Protein AF-A0A9P4VLH3-F1 (afdb_monomer)

Structure (mmCIF, N/CA/C/O backbone):
data_AF-A0A9P4VLH3-F1
#
_entry.id   AF-A0A9P4VLH3-F1
#
loop_
_atom_site.group_PDB
_atom_site.id
_atom_site.type_symbol
_atom_site.label_atom_id
_atom_site.label_alt_id
_atom_site.label_comp_id
_atom_site.label_asym_id
_atom_site.label_entity_id
_atom_site.label_seq_id
_atom_site.pdbx_PDB_ins_code
_atom_site.Cartn_x
_atom_site.Cartn_y
_atom_site.Cartn_z
_atom_site.occupancy
_atom_site.B_iso_or_equiv
_atom_site.auth_seq_id
_atom_site.auth_comp_id
_atom_site.auth_asym_id
_atom_site.auth_atom_id
_atom_site.pdbx_PDB_model_num
ATOM 1 N N . GLN A 1 1 ? -17.347 -3.963 30.823 1.00 60.84 1 GLN A N 1
ATOM 2 C CA . GLN A 1 1 ? -16.285 -4.146 31.844 1.00 60.84 1 GLN A CA 1
ATOM 3 C C . GLN A 1 1 ? -16.573 -5.290 32.841 1.00 60.84 1 GLN A C 1
ATOM 5 O O . GLN A 1 1 ? -15.973 -5.333 33.906 1.00 60.84 1 GLN A O 1
ATOM 10 N N . GLN A 1 2 ? -17.440 -6.257 32.513 1.00 58.47 2 GLN A N 1
ATOM 11 C CA . GLN A 1 2 ? -18.020 -7.198 33.490 1.00 58.47 2 GLN A CA 1
ATOM 12 C C . GLN A 1 2 ? -17.043 -8.240 34.087 1.00 58.47 2 GLN A C 1
ATOM 14 O O . GLN A 1 2 ? -17.327 -8.802 35.134 1.00 58.47 2 GLN A O 1
ATOM 19 N N . HIS A 1 3 ? -15.866 -8.450 33.483 1.00 74.75 3 HIS A N 1
ATOM 20 C CA . HIS A 1 3 ? -14.886 -9.473 33.900 1.00 74.75 3 HIS A CA 1
ATOM 21 C C . HIS A 1 3 ? -13.540 -8.879 34.336 1.00 74.75 3 HIS A C 1
ATOM 23 O O . HIS A 1 3 ? -12.523 -9.568 34.347 1.00 74.75 3 HIS A O 1
ATOM 29 N N . LYS A 1 4 ? -13.508 -7.581 34.664 1.00 72.44 4 LYS A N 1
ATOM 30 C CA . LYS A 1 4 ? -12.262 -6.864 34.968 1.00 72.44 4 LYS A CA 1
ATOM 31 C C . LYS A 1 4 ? -11.485 -7.513 36.122 1.00 72.44 4 LYS A C 1
ATOM 33 O O . LYS A 1 4 ? -10.286 -7.709 35.989 1.00 72.44 4 LYS A O 1
ATOM 38 N N . HIS A 1 5 ? -12.179 -7.926 37.183 1.00 81.19 5 HIS A N 1
ATOM 39 C CA . HIS A 1 5 ? -11.576 -8.554 38.365 1.00 81.19 5 HIS A CA 1
ATOM 40 C C . HIS A 1 5 ? -10.855 -9.885 38.077 1.00 81.19 5 HIS A C 1
ATOM 42 O O . HIS A 1 5 ? -9.963 -10.248 38.827 1.00 81.19 5 HIS A O 1
ATOM 48 N N . ILE A 1 6 ? -11.206 -10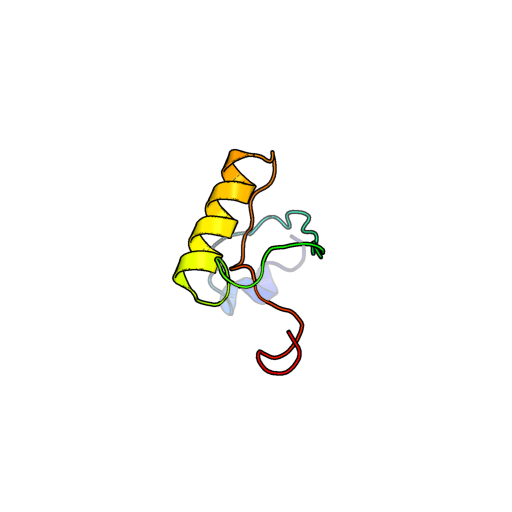.590 36.993 1.00 80.94 6 ILE A N 1
ATOM 49 C CA . ILE A 1 6 ? -10.586 -11.874 36.625 1.00 80.94 6 ILE A CA 1
ATOM 50 C C . ILE A 1 6 ? -9.215 -11.650 35.989 1.00 80.94 6 ILE A C 1
ATOM 52 O O . ILE A 1 6 ? -8.278 -12.383 36.266 1.00 80.94 6 ILE A O 1
ATOM 56 N N . TRP A 1 7 ? -9.085 -10.641 35.126 1.00 76.31 7 TRP A N 1
ATOM 57 C CA . TRP A 1 7 ? -7.872 -10.437 34.325 1.00 76.31 7 TRP A CA 1
ATOM 58 C C . TRP A 1 7 ? -6.891 -9.437 34.945 1.00 76.31 7 TRP A C 1
ATOM 60 O O . TRP A 1 7 ? -5.733 -9.390 34.544 1.00 76.31 7 TRP A O 1
ATOM 70 N N . GLN A 1 8 ? -7.337 -8.636 35.914 1.00 77.81 8 GLN A N 1
ATOM 71 C CA . GLN A 1 8 ? -6.569 -7.514 36.460 1.00 77.81 8 GLN A CA 1
ATOM 72 C C . GLN A 1 8 ? -5.336 -7.937 37.280 1.00 77.81 8 GLN A C 1
ATOM 74 O O . GLN A 1 8 ? -4.381 -7.170 37.351 1.00 77.81 8 GLN A O 1
ATOM 79 N N . GLU A 1 9 ? -5.327 -9.141 37.859 1.00 81.50 9 GLU A N 1
ATOM 80 C CA . GLU A 1 9 ? -4.162 -9.679 38.585 1.00 81.50 9 GLU A CA 1
ATOM 81 C C . GLU A 1 9 ? -3.122 -10.319 37.654 1.00 81.50 9 GLU A C 1
ATOM 83 O O . GLU A 1 9 ? -1.936 -10.348 37.972 1.00 81.50 9 GLU A O 1
ATOM 88 N N . PHE A 1 10 ? -3.550 -10.793 36.480 1.00 80.75 10 PHE A N 1
ATOM 89 C CA . PHE A 1 10 ? -2.678 -11.460 35.507 1.00 80.75 10 PHE A CA 1
ATOM 90 C C . PHE A 1 10 ? -2.105 -10.500 34.463 1.00 80.75 10 PHE A C 1
ATOM 92 O O . PHE A 1 10 ? -1.068 -10.779 33.864 1.00 80.75 10 PHE A O 1
ATOM 99 N N . PHE A 1 11 ? -2.770 -9.365 34.236 1.00 75.12 11 PHE A N 1
ATOM 100 C CA . PHE A 1 11 ? -2.399 -8.406 33.207 1.00 75.12 11 PHE A CA 1
ATOM 101 C C . PHE A 1 11 ? -2.413 -6.987 33.768 1.00 75.12 11 PHE A C 1
ATOM 103 O O . PHE A 1 11 ? -3.459 -6.454 34.144 1.00 75.12 11 PHE A O 1
ATOM 110 N N . GLN A 1 12 ? -1.253 -6.328 33.748 1.00 76.81 12 GLN A N 1
ATOM 111 C CA . GLN A 1 12 ? -1.199 -4.881 33.918 1.00 76.81 12 GLN A CA 1
ATOM 112 C C . GLN A 1 12 ? -1.881 -4.233 32.714 1.00 76.81 12 GLN A C 1
ATOM 114 O O . GLN A 1 12 ? -1.372 -4.274 31.592 1.00 76.81 12 GLN A O 1
ATOM 119 N N . PHE A 1 13 ? -3.054 -3.645 32.944 1.00 68.50 13 PHE A N 1
ATOM 120 C CA . PHE A 1 13 ? -3.735 -2.850 31.932 1.00 68.50 13 PHE A CA 1
ATOM 121 C C . PHE A 1 13 ? -2.818 -1.699 31.498 1.00 68.50 13 PHE A C 1
ATOM 123 O O . PHE A 1 13 ? -2.554 -0.793 32.286 1.00 68.50 13 PHE A O 1
ATOM 130 N N . GLN A 1 14 ? -2.317 -1.752 30.262 1.00 72.00 14 GLN A N 1
ATOM 131 C CA . GLN A 1 14 ? -1.427 -0.716 29.728 1.00 72.00 14 GLN A CA 1
ATOM 132 C C . GLN A 1 14 ? -2.203 0.370 28.980 1.00 72.00 14 GLN A C 1
ATOM 134 O O . GLN A 1 14 ? -1.999 1.553 29.233 1.00 72.00 14 GLN A O 1
ATOM 139 N N . ARG A 1 15 ? -3.111 -0.024 28.080 1.00 69.06 15 ARG A N 1
ATOM 140 C CA . ARG A 1 15 ? -4.097 0.857 27.439 1.00 69.06 15 ARG A CA 1
ATOM 141 C C . ARG A 1 15 ? -5.207 0.037 26.796 1.00 69.06 15 ARG A C 1
ATOM 143 O O . ARG A 1 15 ? -4.974 -1.094 26.367 1.00 69.06 15 ARG A O 1
ATOM 150 N N . ASP A 1 16 ? -6.373 0.636 26.631 1.00 70.56 16 ASP A N 1
ATOM 151 C CA . ASP A 1 16 ? -7.382 0.192 25.685 1.00 70.56 16 ASP A CA 1
ATOM 152 C C . ASP A 1 16 ? -7.028 0.728 24.293 1.00 70.56 16 ASP A C 1
ATOM 154 O O . ASP A 1 16 ? -6.866 1.927 24.075 1.00 70.56 16 ASP A O 1
ATOM 158 N N . GLN A 1 17 ? -6.848 -0.171 23.326 1.00 70.00 17 GLN A N 1
ATOM 159 C CA . GLN A 1 17 ? -6.670 0.227 21.936 1.00 70.00 17 GLN A CA 1
ATOM 160 C C . GLN A 1 17 ? -8.019 0.124 21.241 1.00 70.00 17 GLN A C 1
ATOM 162 O O . GLN A 1 17 ? -8.556 -0.970 21.063 1.00 70.00 17 GLN A O 1
ATOM 167 N N . LYS A 1 18 ? -8.575 1.277 20.869 1.00 76.12 18 LYS A N 1
ATOM 168 C CA . LYS A 1 18 ? -9.809 1.336 20.094 1.00 76.12 18 LYS A CA 1
ATOM 169 C 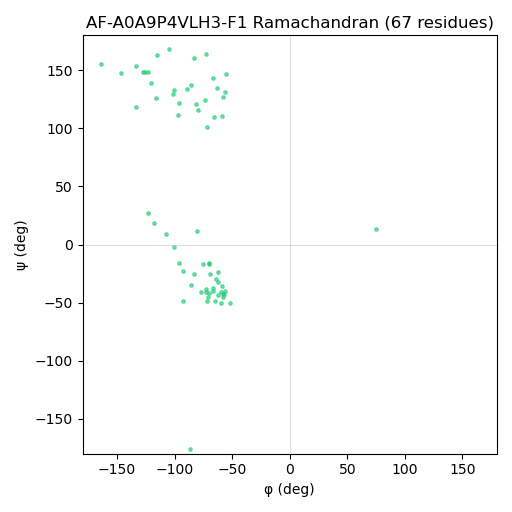C . LYS A 1 18 ? -9.632 0.536 18.802 1.00 76.12 18 LYS A C 1
ATOM 171 O O . LYS A 1 18 ? -8.629 0.687 18.101 1.00 76.12 18 LYS A O 1
ATOM 176 N N . ILE A 1 19 ? -10.599 -0.333 18.515 1.00 78.94 19 ILE A N 1
ATOM 177 C CA . ILE A 1 19 ? -10.647 -1.071 17.255 1.00 78.94 19 ILE A CA 1
ATOM 178 C C . ILE A 1 19 ? -11.037 -0.063 16.179 1.00 78.94 19 ILE A C 1
ATOM 180 O O . ILE A 1 19 ? -12.198 0.325 16.068 1.00 78.94 19 ILE A O 1
ATOM 184 N N . GLU A 1 20 ? -10.047 0.396 15.426 1.00 81.19 20 GLU A N 1
ATOM 185 C CA . GLU A 1 20 ? -10.272 1.217 14.243 1.00 81.19 20 GLU A CA 1
ATOM 186 C C . GLU A 1 20 ? -10.514 0.297 13.034 1.00 81.19 20 GLU A C 1
ATOM 188 O O . GLU A 1 20 ? -9.823 -0.722 12.887 1.00 81.19 20 GLU A O 1
ATOM 193 N N . PRO A 1 21 ? -11.498 0.608 12.172 1.00 83.25 21 PRO A N 1
ATOM 194 C CA . PRO A 1 21 ? -11.733 -0.166 10.965 1.00 83.25 21 PRO A CA 1
ATOM 195 C C . PRO A 1 21 ? -10.511 -0.075 10.048 1.00 83.25 21 PRO A C 1
ATOM 197 O O . PRO A 1 21 ? -9.961 1.000 9.813 1.00 83.25 21 PRO A O 1
ATOM 200 N N . TRP A 1 22 ? -10.093 -1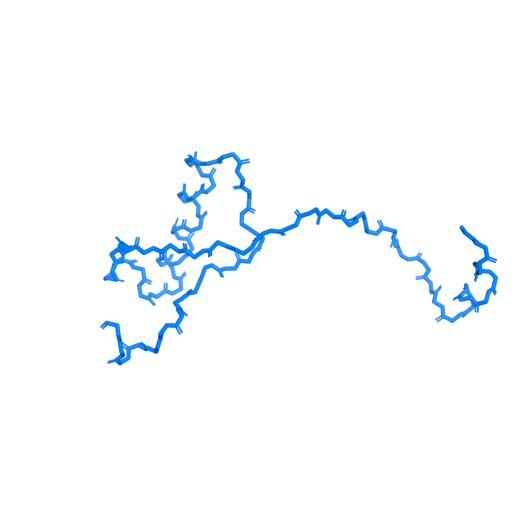.216 9.510 1.00 86.56 22 TRP A N 1
ATOM 201 C CA . TRP A 1 22 ? -8.979 -1.304 8.575 1.00 86.56 22 TRP A CA 1
ATOM 202 C C . TRP A 1 22 ? -9.410 -2.049 7.318 1.00 86.56 22 TRP A C 1
ATOM 204 O O . TRP A 1 22 ? -10.249 -2.948 7.356 1.00 86.56 22 TRP A O 1
ATOM 214 N N . ALA A 1 23 ? -8.813 -1.667 6.195 1.00 87.38 23 ALA A N 1
ATOM 215 C CA . ALA A 1 23 ? -9.035 -2.302 4.909 1.00 87.38 23 ALA A CA 1
ATOM 216 C C . ALA A 1 23 ? -7.697 -2.726 4.303 1.00 87.38 23 ALA A C 1
ATOM 218 O O . ALA A 1 23 ? -6.667 -2.076 4.496 1.00 87.38 23 ALA A O 1
ATOM 219 N N . LYS A 1 24 ? -7.720 -3.823 3.544 1.00 89.88 24 LYS A N 1
ATOM 220 C CA . LYS A 1 24 ? -6.596 -4.241 2.708 1.00 89.88 24 LYS A CA 1
ATOM 221 C C . LYS A 1 24 ? -6.830 -3.734 1.291 1.00 89.88 24 LYS A C 1
ATOM 223 O O . LYS A 1 24 ? -7.825 -4.094 0.672 1.00 89.88 24 LYS A O 1
ATOM 228 N N . VAL A 1 25 ? -5.895 -2.942 0.778 1.00 88.06 25 VAL A N 1
ATOM 229 C CA . VAL A 1 25 ? -5.945 -2.405 -0.587 1.00 88.06 25 VAL A CA 1
ATOM 230 C C . VAL A 1 25 ? -5.023 -3.225 -1.486 1.00 88.06 25 VAL A C 1
A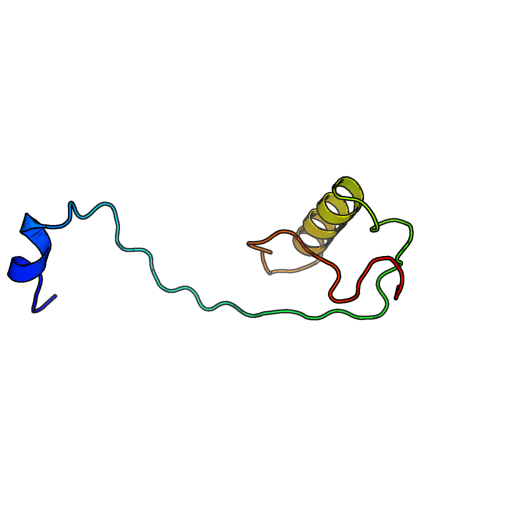TOM 232 O O . VAL A 1 25 ? -3.885 -3.516 -1.114 1.00 88.06 25 VAL A O 1
ATOM 235 N N . ILE A 1 26 ? -5.521 -3.612 -2.660 1.00 92.12 26 ILE A N 1
ATOM 236 C CA . ILE A 1 26 ? -4.737 -4.235 -3.730 1.00 92.12 26 ILE A CA 1
ATOM 237 C C . ILE A 1 26 ? -4.772 -3.276 -4.914 1.00 92.12 26 ILE A C 1
ATOM 239 O O . ILE A 1 26 ? -5.848 -2.866 -5.338 1.00 92.12 26 ILE A O 1
ATOM 243 N N . VAL A 1 27 ? -3.595 -2.915 -5.419 1.00 89.00 27 VAL A N 1
ATOM 244 C CA . VAL A 1 27 ? -3.438 -1.965 -6.523 1.00 89.00 27 VAL A CA 1
ATOM 245 C C . VAL A 1 27 ? -2.727 -2.667 -7.673 1.00 89.00 27 VAL A C 1
ATOM 247 O O . VAL A 1 27 ? -1.792 -3.436 -7.453 1.00 89.00 27 VAL A O 1
ATOM 250 N N . HIS A 1 28 ? -3.179 -2.404 -8.894 1.00 91.00 28 HIS A N 1
ATOM 251 C CA . HIS A 1 28 ? -2.587 -2.890 -10.138 1.00 91.00 28 HIS A CA 1
ATOM 252 C C . HIS A 1 28 ? -2.044 -1.717 -10.966 1.00 91.00 28 HIS A C 1
ATOM 254 O O . HIS A 1 28 ? -2.418 -0.569 -10.740 1.00 91.00 28 HIS A O 1
ATOM 260 N N . GLY A 1 29 ? -1.180 -1.996 -11.946 1.00 90.94 29 GLY A N 1
ATOM 261 C CA . GLY A 1 29 ? -0.612 -0.961 -12.825 1.00 90.94 29 GLY A CA 1
ATOM 262 C C . GLY A 1 29 ? 0.477 -0.099 -12.177 1.00 90.94 29 GLY A C 1
ATOM 263 O O . GLY A 1 29 ? 0.846 0.934 -12.723 1.00 90.94 29 GLY A O 1
ATOM 264 N N . VAL A 1 30 ? 0.998 -0.518 -11.022 1.00 90.56 30 VAL A N 1
ATOM 265 C CA . VAL A 1 30 ? 2.123 0.145 -10.356 1.00 90.56 30 VAL A CA 1
ATOM 266 C C . VAL A 1 30 ? 3.414 -0.168 -11.128 1.00 90.56 30 VAL A C 1
ATOM 268 O O . VAL A 1 30 ? 3.720 -1.350 -11.307 1.00 90.56 30 VAL A O 1
ATOM 271 N N . PRO A 1 31 ? 4.189 0.840 -11.574 1.00 91.94 31 PRO A N 1
ATOM 272 C CA . PRO A 1 31 ? 5.463 0.607 -12.246 1.00 91.94 31 PRO A CA 1
ATOM 273 C C . PRO A 1 31 ? 6.427 -0.188 -11.361 1.00 91.94 31 PRO A C 1
ATOM 275 O O . PRO A 1 31 ? 6.697 0.188 -10.225 1.00 91.94 31 PRO A O 1
ATOM 278 N N . ILE A 1 32 ? 6.972 -1.289 -11.876 1.00 91.25 32 ILE A N 1
ATOM 279 C CA . ILE A 1 32 ? 7.805 -2.185 -11.063 1.00 91.25 32 ILE A CA 1
ATOM 280 C C . 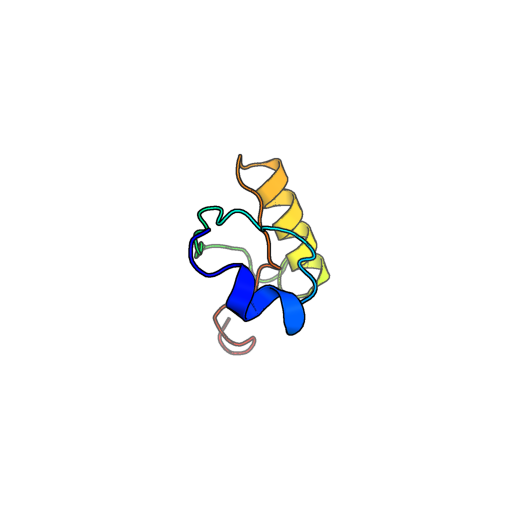ILE A 1 32 ? 9.168 -1.558 -10.760 1.00 91.25 32 ILE A C 1
ATOM 282 O O . ILE A 1 32 ? 9.588 -1.550 -9.607 1.00 91.25 32 ILE A O 1
ATOM 286 N N . GLN A 1 33 ? 9.850 -1.028 -11.781 1.00 91.06 33 GLN A N 1
ATOM 287 C CA . GLN A 1 33 ? 11.230 -0.533 -11.687 1.00 91.06 33 GLN A CA 1
ATOM 288 C C . GLN A 1 33 ? 11.481 0.475 -10.547 1.00 91.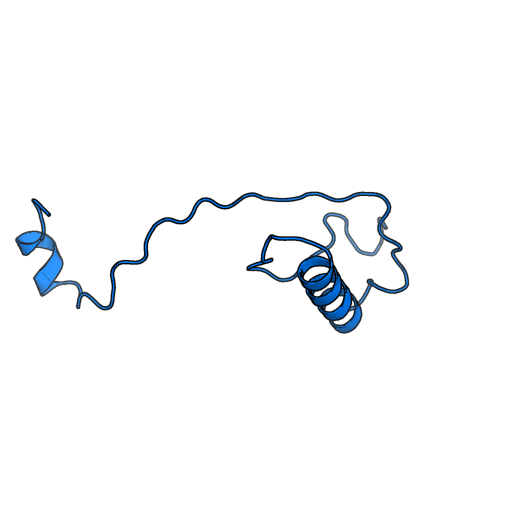06 33 GLN A C 1
ATOM 290 O O . GLN A 1 33 ? 12.398 0.225 -9.766 1.00 91.06 33 GLN A O 1
ATOM 295 N N . PRO A 1 34 ? 10.688 1.554 -10.374 1.00 91.19 34 PRO A N 1
ATOM 296 C CA . PRO A 1 34 ? 10.928 2.516 -9.293 1.00 91.19 34 PRO A CA 1
ATOM 297 C C . PRO A 1 34 ? 10.615 1.957 -7.898 1.00 91.19 34 PRO A C 1
ATOM 299 O O . PRO A 1 34 ? 11.068 2.509 -6.899 1.00 91.19 34 PRO A O 1
ATOM 302 N N . PHE A 1 35 ? 9.861 0.857 -7.808 1.00 92.25 35 PHE A N 1
ATOM 303 C CA . PHE A 1 35 ? 9.332 0.326 -6.552 1.00 92.25 35 PHE A CA 1
ATOM 304 C C . PHE A 1 35 ? 9.759 -1.130 -6.293 1.00 92.25 35 PHE A C 1
ATOM 306 O O . PHE A 1 35 ? 9.061 -1.881 -5.611 1.00 92.25 35 PHE A O 1
ATOM 313 N N . GLN A 1 36 ? 10.901 -1.576 -6.826 1.00 89.12 36 GLN A N 1
ATOM 314 C CA . GLN A 1 36 ? 11.402 -2.933 -6.554 1.00 89.12 36 GLN A CA 1
ATOM 315 C C . GLN A 1 36 ? 11.957 -3.089 -5.138 1.00 89.12 36 GLN A C 1
ATOM 317 O O . GLN A 1 36 ? 11.752 -4.129 -4.510 1.00 89.12 36 GLN A O 1
ATOM 322 N N . GLU A 1 37 ? 12.644 -2.059 -4.654 1.00 90.06 37 GLU A N 1
ATOM 323 C CA . GLU A 1 37 ? 13.430 -2.101 -3.425 1.00 90.06 37 GLU A CA 1
ATOM 324 C C . GLU A 1 37 ? 12.729 -1.367 -2.270 1.00 90.06 37 GLU A C 1
ATOM 326 O O . GLU A 1 37 ? 11.737 -0.653 -2.450 1.00 90.06 37 GLU A O 1
ATOM 331 N N . ALA A 1 38 ? 13.245 -1.551 -1.052 1.00 89.81 38 ALA A N 1
ATOM 332 C CA . ALA A 1 38 ? 12.640 -1.008 0.166 1.00 89.81 38 ALA A CA 1
ATOM 333 C C . ALA A 1 38 ? 12.503 0.525 0.153 1.00 89.81 38 ALA A C 1
ATOM 335 O O . ALA A 1 38 ? 11.511 1.049 0.659 1.00 89.81 38 ALA A O 1
ATOM 336 N N . GLU A 1 39 ? 13.471 1.228 -0.436 1.00 92.38 39 GLU A N 1
ATOM 337 C CA . GLU A 1 39 ? 13.445 2.685 -0.591 1.00 92.38 39 GLU A CA 1
ATOM 338 C C . GLU A 1 39 ? 12.302 3.131 -1.511 1.00 92.38 39 GLU A C 1
ATOM 340 O O . GLU A 1 39 ? 11.483 3.959 -1.117 1.00 92.38 39 GLU A O 1
ATOM 345 N N . GLY A 1 40 ? 12.164 2.500 -2.681 1.00 92.75 40 GLY A N 1
ATOM 346 C CA . GLY A 1 40 ? 11.050 2.761 -3.594 1.00 92.75 40 GLY A CA 1
ATOM 347 C C . GLY A 1 40 ? 9.691 2.506 -2.937 1.00 92.75 40 GLY A C 1
ATOM 348 O O . GLY A 1 40 ? 8.777 3.320 -3.033 1.00 92.75 40 GLY A O 1
ATOM 349 N N . MET A 1 41 ? 9.561 1.420 -2.174 1.00 92.44 41 MET A N 1
ATOM 350 C CA . MET A 1 41 ? 8.336 1.128 -1.417 1.00 92.44 41 MET A CA 1
ATOM 351 C C . MET A 1 41 ? 8.033 2.156 -0.322 1.00 92.44 41 MET A C 1
ATOM 353 O O . MET A 1 41 ? 6.866 2.384 0.010 1.00 92.44 41 MET A O 1
ATOM 357 N N . GLN A 1 42 ? 9.065 2.778 0.247 1.00 93.00 42 GLN A N 1
ATOM 358 C CA . GLN A 1 42 ? 8.910 3.865 1.205 1.00 93.00 42 GLN A CA 1
ATOM 359 C C . GLN A 1 42 ? 8.444 5.149 0.509 1.00 93.00 42 GLN A C 1
ATOM 361 O O . GLN A 1 42 ? 7.540 5.802 1.025 1.00 93.00 42 GLN A O 1
ATOM 366 N N . ILE A 1 43 ? 8.977 5.462 -0.675 1.00 93.38 43 ILE A N 1
ATOM 367 C CA . ILE A 1 43 ? 8.507 6.579 -1.510 1.00 93.38 43 ILE A CA 1
ATOM 368 C C . ILE A 1 43 ? 7.031 6.383 -1.867 1.00 93.38 43 ILE A C 1
ATOM 370 O O . ILE A 1 43 ? 6.216 7.251 -1.572 1.00 93.38 43 ILE A O 1
ATOM 374 N N . LEU A 1 44 ? 6.663 5.200 -2.373 1.00 92.31 44 LEU A N 1
ATOM 375 C CA . LEU A 1 44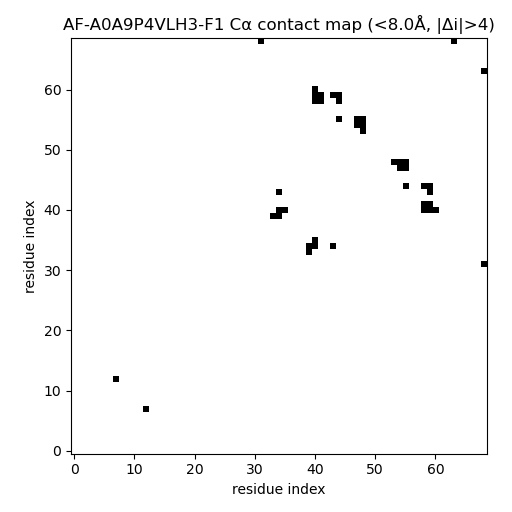 ? 5.277 4.863 -2.710 1.00 92.31 44 LEU A CA 1
ATOM 376 C C . LEU A 1 44 ? 4.334 5.039 -1.510 1.00 92.31 44 LEU A C 1
ATOM 378 O O . LEU A 1 44 ? 3.210 5.520 -1.648 1.00 92.31 44 LEU A O 1
ATOM 382 N N . LYS A 1 45 ? 4.785 4.659 -0.308 1.00 92.44 45 LYS A N 1
ATOM 383 C CA . LYS A 1 45 ? 4.009 4.852 0.922 1.00 92.44 45 LYS A CA 1
ATOM 384 C C . LYS A 1 45 ? 3.752 6.332 1.205 1.00 92.44 45 LYS A C 1
ATOM 386 O O . LYS A 1 45 ? 2.642 6.668 1.614 1.00 92.44 45 LYS A O 1
ATOM 391 N N . GLU A 1 46 ? 4.761 7.183 1.048 1.00 92.12 46 GLU A N 1
ATOM 392 C CA . GLU A 1 46 ? 4.611 8.618 1.283 1.00 92.12 46 GLU A CA 1
ATOM 393 C C . GLU A 1 46 ? 3.742 9.273 0.208 1.00 92.12 46 GLU A C 1
ATOM 395 O O . GLU A 1 46 ? 2.819 9.995 0.566 1.00 92.12 46 GLU A O 1
ATOM 400 N N . GLU A 1 47 ? 3.908 8.926 -1.071 1.00 92.44 47 GLU A N 1
ATOM 401 C CA . GLU A 1 47 ? 3.039 9.428 -2.144 1.00 92.44 47 GLU A CA 1
ATOM 402 C C . GLU A 1 47 ? 1.568 9.078 -1.902 1.00 92.44 47 GLU A C 1
ATOM 404 O O . GLU A 1 47 ? 0.697 9.943 -1.998 1.00 92.44 47 GLU A O 1
ATOM 409 N N . ILE A 1 48 ? 1.264 7.834 -1.510 1.00 90.88 48 ILE A N 1
ATOM 410 C CA . ILE A 1 48 ? -0.120 7.447 -1.211 1.00 90.88 48 ILE A CA 1
ATOM 411 C C . ILE A 1 48 ? -0.688 8.304 -0.074 1.00 90.88 48 ILE A C 1
ATOM 413 O O . ILE A 1 48 ? -1.827 8.751 -0.183 1.00 90.88 48 ILE A O 1
ATOM 417 N N . LYS A 1 49 ? 0.086 8.589 0.979 1.00 91.00 49 LYS A N 1
ATOM 418 C CA . LYS A 1 49 ? -0.363 9.493 2.051 1.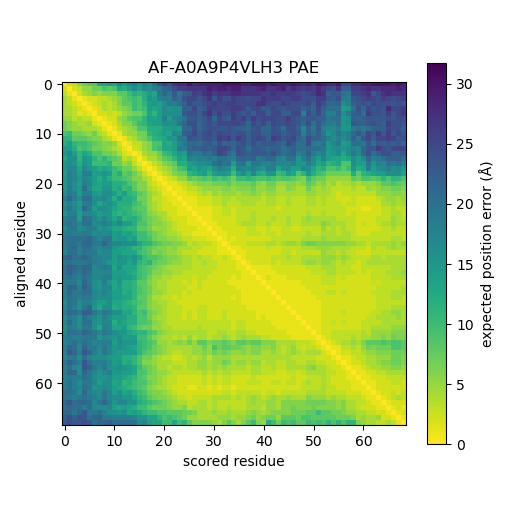00 91.00 49 LYS A CA 1
ATOM 419 C C . LYS A 1 49 ? -0.533 10.935 1.570 1.00 91.00 49 LYS A C 1
ATOM 421 O O . LYS A 1 49 ? -1.442 11.611 2.032 1.00 91.00 49 LYS A O 1
ATOM 426 N N . THR A 1 50 ? 0.336 11.419 0.683 1.00 93.56 50 THR A N 1
ATOM 427 C CA . THR A 1 50 ? 0.272 12.786 0.147 1.00 93.56 50 THR A CA 1
ATOM 428 C C . THR A 1 50 ? -0.972 12.996 -0.712 1.00 93.56 50 THR A C 1
ATOM 430 O O . THR A 1 50 ? -1.603 14.046 -0.623 1.00 93.56 50 THR A O 1
ATOM 433 N N . PHE A 1 51 ? -1.340 12.005 -1.525 1.00 92.00 51 PHE A N 1
ATOM 434 C CA . PHE A 1 51 ? -2.416 12.135 -2.511 1.00 92.00 51 PHE A CA 1
ATOM 435 C C . PHE A 1 51 ? -3.758 11.526 -2.078 1.00 92.00 51 PHE A C 1
ATOM 437 O O . PHE A 1 51 ? -4.727 11.624 -2.827 1.00 92.00 51 PHE A O 1
ATOM 444 N N . ASN A 1 52 ? -3.855 10.906 -0.895 1.00 89.06 52 ASN A N 1
ATOM 445 C CA . ASN A 1 52 ? -5.088 10.271 -0.421 1.00 89.06 52 ASN A CA 1
ATOM 446 C C . ASN A 1 52 ? -5.412 10.643 1.030 1.00 89.06 52 ASN A C 1
ATOM 448 O O . ASN A 1 52 ? -4.534 10.882 1.849 1.00 89.06 52 ASN A O 1
ATOM 452 N N . SER A 1 53 ? -6.696 10.597 1.385 1.00 87.62 53 SER A N 1
ATOM 453 C CA . SER A 1 53 ? -7.183 10.889 2.740 1.00 87.62 53 SER A CA 1
ATOM 454 C C . SER A 1 53 ? -7.037 9.722 3.729 1.00 87.62 53 SER A C 1
ATOM 456 O O . SER A 1 53 ? -7.646 9.748 4.799 1.00 87.62 53 SER A O 1
ATOM 458 N N . PHE A 1 54 ? -6.291 8.669 3.378 1.00 84.56 54 PHE A N 1
ATOM 459 C CA . PHE A 1 54 ? -6.110 7.483 4.213 1.00 84.56 54 PHE A CA 1
ATOM 460 C C . PHE A 1 54 ? -4.634 7.205 4.500 1.00 84.56 54 PHE A C 1
ATOM 462 O O . PHE A 1 54 ? -3.750 7.439 3.678 1.00 84.56 54 PHE A O 1
ATOM 469 N N . THR A 1 55 ? -4.374 6.640 5.678 1.00 84.62 55 THR A N 1
ATOM 470 C CA . THR A 1 55 ? -3.017 6.339 6.137 1.00 84.62 55 THR A CA 1
ATOM 471 C C . THR A 1 55 ? -2.702 4.862 5.961 1.00 84.62 55 THR A C 1
ATOM 473 O O . THR A 1 55 ? -3.422 3.993 6.452 1.00 84.62 55 THR A O 1
ATOM 476 N N . ILE A 1 56 ? -1.566 4.556 5.331 1.00 88.44 56 ILE A N 1
ATOM 477 C CA . ILE A 1 56 ? -1.047 3.187 5.294 1.00 88.44 56 ILE A CA 1
ATOM 478 C C . ILE A 1 56 ? -0.339 2.867 6.614 1.00 88.44 56 ILE A C 1
ATOM 480 O O . ILE A 1 56 ? 0.716 3.428 6.930 1.00 88.44 56 ILE A O 1
ATOM 484 N N . VAL A 1 57 ? -0.885 1.899 7.351 1.00 85.44 57 VAL A N 1
ATOM 485 C CA . VAL A 1 57 ? -0.302 1.407 8.609 1.00 85.44 57 VAL A CA 1
ATOM 486 C C . VAL A 1 57 ? 0.977 0.596 8.346 1.00 85.44 57 VAL A C 1
ATOM 488 O O . VAL A 1 57 ? 2.005 0.823 8.980 1.00 85.44 57 VAL A O 1
ATOM 491 N N . GLY A 1 58 ? 0.952 -0.308 7.361 1.00 86.69 58 GLY A N 1
ATOM 492 C CA . GLY A 1 58 ? 2.079 -1.184 7.010 1.00 86.69 58 GLY A CA 1
ATOM 493 C C . GLY A 1 58 ? 3.088 -0.588 6.019 1.00 86.69 58 GLY A C 1
ATOM 494 O O . GLY A 1 58 ? 2.991 0.574 5.621 1.00 86.69 58 GLY A O 1
ATOM 495 N N . ARG A 1 59 ? 4.077 -1.390 5.606 1.00 88.12 59 ARG A N 1
ATOM 496 C CA . ARG A 1 59 ? 4.858 -1.120 4.387 1.00 88.12 59 ARG A CA 1
ATOM 497 C C . ARG A 1 59 ? 4.161 -1.787 3.195 1.00 88.12 59 ARG A C 1
ATOM 499 O O . ARG A 1 59 ? 3.765 -2.949 3.334 1.00 88.12 59 ARG A O 1
ATOM 506 N N . PRO A 1 60 ? 4.001 -1.092 2.056 1.00 91.94 60 PRO A N 1
ATOM 507 C CA . PRO A 1 60 ? 3.560 -1.729 0.823 1.00 91.94 60 PRO A CA 1
ATOM 508 C C . PRO A 1 60 ? 4.487 -2.893 0.455 1.00 91.94 60 PRO A C 1
ATOM 510 O O . PRO A 1 60 ? 5.682 -2.875 0.756 1.00 91.94 60 PRO A O 1
ATOM 513 N N . ARG A 1 61 ? 3.921 -3.932 -0.163 1.00 91.94 61 ARG A N 1
ATOM 514 C CA . ARG A 1 61 ? 4.675 -5.093 -0.638 1.00 91.94 61 ARG A CA 1
ATOM 515 C C . ARG A 1 61 ? 4.051 -5.648 -1.902 1.00 91.94 61 ARG A C 1
ATOM 517 O O . ARG A 1 61 ? 2.829 -5.663 -2.040 1.00 91.94 61 ARG A O 1
ATOM 524 N N . TRP A 1 62 ? 4.896 -6.181 -2.769 1.00 92.62 62 TRP A N 1
ATOM 525 C CA . TRP A 1 62 ? 4.452 -6.973 -3.904 1.00 92.62 62 TRP A CA 1
ATOM 526 C C . TRP A 1 62 ? 3.806 -8.285 -3.440 1.00 92.62 62 TRP A C 1
ATOM 528 O O . TRP A 1 62 ? 4.230 -8.888 -2.448 1.00 92.62 62 TRP A O 1
ATOM 538 N N . LEU A 1 63 ? 2.762 -8.711 -4.154 1.00 91.31 63 LEU A N 1
ATOM 539 C CA . LEU A 1 63 ? 2.082 -9.984 -3.898 1.00 91.31 63 LEU A CA 1
ATOM 540 C C . LEU A 1 63 ? 2.760 -11.156 -4.620 1.00 91.31 63 LEU A C 1
ATOM 542 O O . LEU A 1 63 ? 2.804 -12.247 -4.061 1.00 91.31 63 LEU A O 1
ATOM 546 N N . SER A 1 64 ? 3.305 -10.920 -5.816 1.00 89.44 64 SER A N 1
ATOM 547 C CA . SER A 1 64 ? 4.092 -11.886 -6.588 1.00 89.44 64 SER A CA 1
ATOM 548 C C . SER A 1 64 ? 5.552 -11.917 -6.139 1.00 89.44 64 SER A C 1
ATOM 550 O O . SER A 1 64 ? 6.057 -10.967 -5.522 1.00 89.44 64 SER A O 1
ATOM 552 N N . LYS A 1 65 ? 6.264 -13.000 -6.458 1.00 89.12 65 LYS A N 1
ATOM 553 C CA . LYS A 1 65 ? 7.716 -13.074 -6.240 1.00 89.12 65 LYS A CA 1
ATOM 554 C C . LYS A 1 65 ? 8.462 -12.195 -7.240 1.00 89.12 65 LYS A C 1
ATOM 556 O O . LYS A 1 65 ? 7.874 -11.759 -8.220 1.00 89.12 65 LYS A O 1
ATOM 561 N N . ARG A 1 66 ? 9.737 -11.884 -6.986 1.00 86.12 66 ARG A N 1
ATOM 562 C CA . ARG A 1 66 ? 10.510 -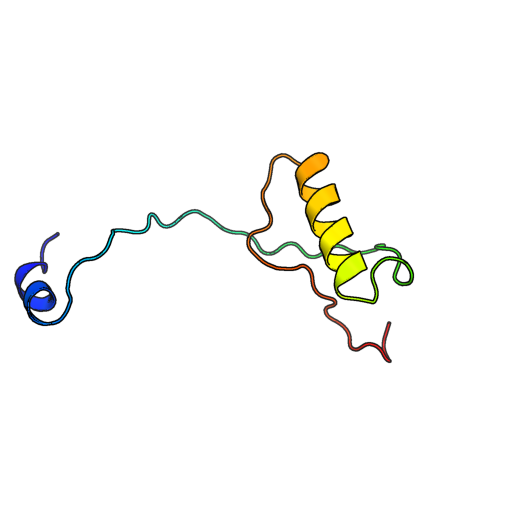10.987 -7.866 1.00 86.12 66 ARG A CA 1
ATOM 563 C C . ARG A 1 66 ? 10.652 -11.567 -9.276 1.00 86.12 66 ARG A C 1
ATOM 565 O O . ARG A 1 66 ? 10.663 -10.806 -10.229 1.00 86.12 66 ARG A O 1
ATOM 572 N N . GLU A 1 67 ? 10.717 -12.887 -9.383 1.00 87.00 67 GLU A N 1
ATOM 573 C CA . GLU A 1 67 ? 10.890 -13.640 -10.627 1.00 87.00 67 GLU A CA 1
ATOM 574 C C . GLU A 1 67 ? 9.604 -13.701 -11.469 1.00 87.00 67 GLU A C 1
ATOM 576 O O . GLU A 1 67 ? 9.653 -14.028 -12.649 1.00 87.00 67 GLU A O 1
ATOM 581 N N . GLU A 1 68 ? 8.456 -13.395 -10.858 1.00 82.19 68 GLU A N 1
ATOM 582 C CA . GLU A 1 68 ? 7.112 -13.467 -11.449 1.00 82.19 68 GLU A CA 1
ATOM 583 C C . GLU A 1 68 ? 6.533 -12.063 -11.736 1.00 82.19 68 GLU A C 1
ATOM 585 O O . GLU A 1 68 ? 5.334 -11.930 -11.990 1.00 82.19 68 GLU A O 1
ATOM 590 N N . ARG A 1 69 ? 7.353 -11.011 -11.602 1.00 74.81 69 ARG A N 1
ATOM 591 C CA . ARG A 1 69 ? 6.981 -9.598 -11.784 1.00 74.81 69 ARG A CA 1
ATOM 592 C C . ARG A 1 69 ? 7.412 -9.076 -13.142 1.00 74.81 69 ARG A C 1
ATOM 594 O O . ARG A 1 69 ? 8.586 -9.301 -13.503 1.00 74.81 69 ARG A O 1
#

Solvent-accessible surface area (backbone atoms only — not comparable to full-atom values): 4946 Å² total; per-residue (Å²): 124,94,62,51,84,75,47,54,85,82,40,84,87,83,76,88,75,79,88,69,92,82,83,88,87,87,85,79,90,73,70,57,81,73,44,73,49,74,67,29,30,49,52,54,51,51,51,46,44,75,77,41,101,55,80,77,87,70,78,71,75,80,89,62,56,83,91,74,106

Secondary structure (DSSP, 8-state):
-TTHHHHTTTS--------------------TGGGSSHHHHHHHHHHHHHHSSS---S----SS-GGG-

Organism: NCBI:txid1346257

Radius of gyration: 19.17 Å; Cα contacts (8 Å, |Δi|>4): 22; chains: 1; bounding box: 32×26×51 Å

Sequence (69 aa):
QQHKHIWQEFFQFQRDQKIEPWAKVIVHGVPIQPFQEAEGMQILKEEIKTFNSFTIVGRPRWLSKREER

Mean predicted aligned error: 9.46 Å

Foldseek 3Di:
DVCCVVCVVVDPCPDDDDDDDDDDDDDPPPDCVQQVDQVSQVVVQVVCVVPDPDHDPDGDDDPDDPVVD

pLDDT: mean 85.08, std 8.31, range [58.47, 93.56]